Protein AF-A0A0C2GS08-F1 (afdb_monomer_lite)

Sequence (98 aa):
MMDAFKVNKILHPRYVLMLLFEARRLLKMQPTITRISTSLSNQITVCGDLHGKFDDLCIILYKNGYPSVDNPYIFNGDFVDRGGQSIEDFTFTHIHCK

Foldseek 3Di:
DLVCVVVVNDDDVVVLVVLVVVLVVVVVPDDPDDDDDCVQQVDEAEAEAQAQPSVVVVVCCVVQNFADSNYAYHYDDNPYHPYPRRSVSSSRCSVGHD

InterPro domains:
  IPR004843 Calcineurin-like, phosphoesterase domain [PF00149] (44-87)
  IPR006186 Serine/threonine-specific protein phosphatase/bis(5-nucleosyl)-tetraphosphatase [PR00114] (43-70)
  IPR006186 Serine/threonine-specific protein phosphatase/bis(5-nucleosyl)-tetraphosphatase [PR00114] (73-98)
  IPR029052 Metallo-dependent phosphatase-like [G3DSA:3.60.21.10] (1-95)
  IPR029052 Metallo-dependent phosphatase-like [SSF56300] (2-92)
  IPR051134 Protein Phosphatase PPP [PTHR456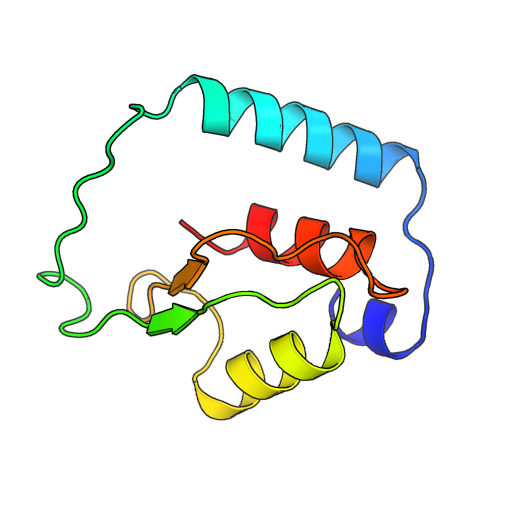68] (1-88)

Organism: NCBI:txid51022

Secondary structure (DSSP, 8-state):
-HHHHHTTPPPPHHHHHHHHHHHHHHHHTS-SS-----TTTS--EEE---TT-HHHHHHHHHHH---BTTB-EEE-S--SSSSTTHHHHHHHHHHH--

Radius of gyration: 13.84 Å; chains: 1; bounding box: 32×32×34 Å

Structure (mmCIF, N/CA/C/O backbone):
data_AF-A0A0C2GS08-F1
#
_entry.id   AF-A0A0C2GS08-F1
#
loop_
_atom_site.group_PDB
_atom_site.id
_atom_site.type_symbol
_atom_site.label_atom_id
_atom_site.label_alt_id
_atom_site.label_comp_id
_atom_site.label_asym_id
_atom_site.label_entity_id
_atom_site.label_seq_id
_atom_site.pdbx_PDB_ins_code
_atom_site.Cartn_x
_atom_site.Cartn_y
_atom_site.Cartn_z
_atom_site.occupancy
_atom_site.B_iso_or_equiv
_atom_site.auth_seq_id
_atom_site.auth_comp_id
_atom_site.auth_asym_id
_atom_site.auth_atom_id
_atom_site.pdbx_PDB_model_num
ATOM 1 N N . MET A 1 1 ? -5.598 -5.613 -12.813 1.00 71.44 1 MET A N 1
ATOM 2 C CA . MET A 1 1 ? -4.429 -4.776 -12.455 1.00 71.44 1 MET A CA 1
ATOM 3 C C . MET A 1 1 ? -3.331 -5.642 -11.849 1.00 71.44 1 MET A C 1
ATOM 5 O O . MET A 1 1 ? -2.263 -5.682 -12.436 1.00 71.44 1 MET A O 1
ATOM 9 N N . MET A 1 2 ? -3.618 -6.426 -10.800 1.00 77.56 2 MET A N 1
ATOM 10 C CA . MET A 1 2 ? -2.646 -7.363 -10.205 1.00 77.56 2 MET A CA 1
ATOM 11 C C . MET A 1 2 ? -2.036 -8.344 -11.208 1.00 77.56 2 MET A C 1
ATOM 13 O O . MET A 1 2 ? -0.819 -8.453 -11.287 1.00 77.56 2 MET A O 1
ATOM 17 N N . ASP A 1 3 ? -2.856 -8.984 -12.044 1.00 82.38 3 ASP A N 1
ATOM 18 C CA . ASP A 1 3 ? -2.341 -9.927 -13.050 1.00 82.38 3 ASP A CA 1
ATOM 19 C C . ASP A 1 3 ? -1.450 -9.249 -14.097 1.00 82.38 3 ASP A C 1
ATOM 21 O O . ASP A 1 3 ? -0.554 -9.878 -14.646 1.00 82.38 3 ASP A O 1
ATOM 25 N N . ALA A 1 4 ? -1.657 -7.951 -14.347 1.00 82.69 4 ALA A N 1
ATOM 26 C CA . ALA A 1 4 ? -0.814 -7.175 -15.247 1.00 82.69 4 ALA A CA 1
ATOM 27 C C . ALA A 1 4 ? 0.551 -6.862 -14.610 1.00 82.69 4 ALA A C 1
ATOM 29 O O . ALA A 1 4 ? 1.571 -6.945 -15.288 1.00 82.69 4 ALA A O 1
ATOM 30 N N . PHE A 1 5 ? 0.580 -6.557 -13.312 1.00 83.69 5 PHE A N 1
ATOM 31 C CA . PHE A 1 5 ? 1.819 -6.339 -12.563 1.00 83.69 5 PHE A CA 1
ATOM 32 C C . PHE A 1 5 ? 2.633 -7.623 -12.386 1.00 83.69 5 PHE A C 1
ATOM 34 O O . PHE A 1 5 ? 3.845 -7.593 -12.570 1.00 83.69 5 PHE A O 1
ATOM 41 N N . LYS A 1 6 ? 1.976 -8.773 -12.182 1.00 80.94 6 LYS A N 1
ATOM 42 C CA . LYS A 1 6 ? 2.643 -10.090 -12.146 1.00 80.94 6 LYS A CA 1
ATOM 43 C C . LYS A 1 6 ? 3.396 -10.434 -13.435 1.00 80.94 6 LYS A C 1
ATOM 45 O O . LYS A 1 6 ? 4.362 -11.186 -13.394 1.00 80.94 6 LYS A O 1
ATOM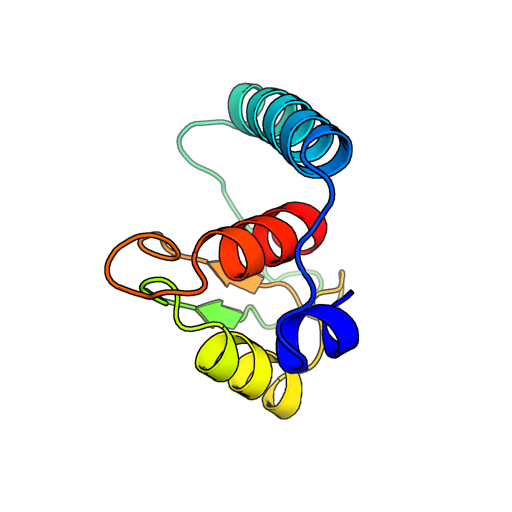 50 N N . VAL A 1 7 ? 2.969 -9.891 -14.577 1.00 85.94 7 VAL A N 1
ATOM 51 C CA . VAL A 1 7 ? 3.660 -10.051 -15.870 1.00 85.94 7 VAL A CA 1
ATOM 52 C C . VAL A 1 7 ? 4.510 -8.829 -16.247 1.00 85.94 7 VAL A C 1
ATOM 54 O O . VAL A 1 7 ? 4.830 -8.645 -17.419 1.00 85.94 7 VAL A O 1
ATOM 57 N N . ASN A 1 8 ? 4.876 -7.989 -15.270 1.00 80.06 8 ASN A N 1
ATOM 58 C CA . ASN A 1 8 ? 5.712 -6.791 -15.429 1.00 80.06 8 ASN A CA 1
ATOM 59 C C . ASN A 1 8 ? 5.182 -5.776 -16.459 1.00 80.06 8 ASN A C 1
ATOM 61 O O . ASN A 1 8 ? 5.945 -5.098 -17.154 1.00 80.06 8 ASN A O 1
ATOM 65 N N . LYS A 1 9 ? 3.856 -5.653 -16.584 1.00 86.44 9 LYS A N 1
ATOM 66 C CA . LYS A 1 9 ? 3.254 -4.639 -17.450 1.00 86.44 9 LYS A CA 1
ATOM 67 C C . LYS A 1 9 ? 3.350 -3.260 -16.799 1.00 86.44 9 LYS A C 1
ATOM 69 O O . LYS A 1 9 ? 2.761 -3.017 -15.750 1.00 86.44 9 LYS A O 1
ATOM 74 N N . ILE A 1 10 ? 4.000 -2.335 -17.499 1.00 84.94 10 ILE A N 1
ATOM 75 C CA . ILE A 1 10 ? 4.179 -0.952 -17.050 1.00 84.94 10 ILE A CA 1
ATOM 76 C C . ILE A 1 10 ? 2.865 -0.168 -17.177 1.00 84.94 10 ILE A C 1
ATOM 78 O O . ILE A 1 10 ? 2.196 -0.194 -18.218 1.00 84.94 10 ILE A O 1
ATOM 82 N N . LEU A 1 11 ? 2.501 0.563 -16.120 1.00 85.19 11 LEU A N 1
ATOM 83 C CA . LEU A 1 11 ? 1.369 1.486 -16.142 1.00 85.19 11 LEU A CA 1
ATOM 84 C C . LEU A 1 11 ? 1.716 2.750 -16.940 1.00 85.19 11 LEU A C 1
ATOM 86 O O . LEU A 1 11 ? 2.781 3.339 -16.770 1.00 85.19 11 LEU A O 1
ATOM 90 N N . HIS A 1 12 ? 0.793 3.224 -17.779 1.00 90.00 12 HIS A N 1
ATOM 91 C CA . HIS A 1 12 ? 1.010 4.473 -18.507 1.00 90.00 12 HIS A CA 1
ATOM 92 C C . HIS A 1 12 ? 1.156 5.657 -17.519 1.00 90.00 12 HIS A C 1
ATOM 94 O O . HIS A 1 12 ? 0.309 5.790 -16.626 1.00 90.00 12 HIS A O 1
ATOM 100 N N . PRO A 1 13 ? 2.135 6.571 -17.696 1.00 89.31 13 PRO A N 1
ATOM 101 C CA . PRO A 1 13 ? 2.439 7.636 -16.727 1.00 89.31 13 PRO A CA 1
ATOM 102 C C . PRO A 1 13 ? 1.245 8.515 -16.344 1.00 89.31 13 PRO A C 1
ATOM 104 O O . PRO A 1 13 ? 1.112 8.936 -15.199 1.00 89.31 13 PRO A O 1
ATOM 107 N N . ARG A 1 14 ? 0.324 8.749 -17.290 1.00 91.94 14 ARG A N 1
ATOM 108 C CA . ARG A 1 14 ? -0.940 9.464 -17.036 1.00 91.94 14 ARG A CA 1
ATOM 109 C C . ARG A 1 14 ? -1.744 8.853 -15.882 1.00 91.94 14 ARG A C 1
ATOM 111 O O . ARG A 1 14 ? -2.259 9.601 -15.059 1.00 91.94 14 ARG A O 1
ATOM 118 N N . TYR A 1 15 ? -1.859 7.526 -15.819 1.00 88.50 15 TYR A N 1
ATOM 119 C CA . TYR A 1 15 ? -2.621 6.855 -14.762 1.00 88.50 15 TYR A CA 1
ATOM 120 C C . TYR A 1 15 ? -1.897 6.930 -13.420 1.00 88.50 15 TYR A C 1
ATOM 122 O O . TYR A 1 15 ? -2.539 7.185 -12.407 1.00 88.50 15 TYR A O 1
ATOM 130 N N . VAL A 1 16 ? -0.567 6.801 -13.427 1.00 88.56 16 VAL A N 1
ATOM 131 C CA . VAL A 1 16 ? 0.260 6.972 -12.222 1.00 88.56 16 VAL A CA 1
ATOM 132 C C . VAL A 1 16 ? 0.081 8.379 -11.647 1.00 88.56 16 VAL A C 1
ATOM 134 O O . VAL A 1 16 ? -0.201 8.533 -10.463 1.00 88.56 16 VAL A O 1
ATOM 137 N N . LEU A 1 17 ? 0.149 9.412 -12.493 1.00 90.75 17 LEU A N 1
ATOM 138 C CA . LEU A 1 17 ? -0.089 10.800 -12.086 1.00 90.75 17 LEU A CA 1
ATOM 139 C C . LEU A 1 17 ? -1.487 10.994 -11.491 1.00 90.75 17 LEU A C 1
ATOM 141 O O . LEU A 1 17 ? -1.617 11.619 -10.441 1.00 90.75 17 LEU A O 1
ATOM 145 N N . MET A 1 18 ? -2.526 10.449 -12.129 1.00 90.56 18 MET A N 1
ATOM 146 C CA . MET A 1 18 ? -3.897 10.537 -11.615 1.00 90.56 18 MET A CA 1
ATOM 147 C C . MET A 1 18 ? -4.031 9.906 -10.224 1.00 90.56 18 MET A C 1
ATOM 149 O O . MET A 1 18 ? -4.609 10.528 -9.334 1.00 90.56 18 MET A O 1
ATOM 153 N N . LEU A 1 19 ? -3.454 8.718 -10.024 1.00 88.50 19 LEU A N 1
ATOM 154 C CA . LEU A 1 19 ? -3.449 8.034 -8.730 1.00 88.50 19 LEU A CA 1
ATOM 155 C C . LEU A 1 19 ? -2.697 8.839 -7.667 1.00 88.50 19 LEU A C 1
ATOM 157 O O . LEU A 1 19 ? -3.204 9.007 -6.566 1.00 88.50 19 LEU A O 1
ATOM 161 N N . LEU A 1 20 ? -1.535 9.405 -8.000 1.00 89.12 20 LEU A N 1
ATOM 162 C CA . LEU A 1 20 ? -0.761 10.241 -7.077 1.00 89.12 20 LEU A CA 1
ATOM 163 C C . LEU A 1 20 ? -1.519 11.507 -6.657 1.00 89.12 20 LEU A C 1
ATOM 165 O O . LEU A 1 20 ? -1.490 11.892 -5.485 1.00 89.12 20 LEU A O 1
ATOM 169 N N . PHE A 1 21 ? -2.199 12.169 -7.598 1.00 91.75 21 PHE A N 1
ATOM 170 C CA . PHE A 1 21 ? -3.001 13.351 -7.285 1.00 91.75 21 PHE A CA 1
ATOM 171 C C . PHE A 1 21 ? -4.146 13.019 -6.333 1.00 91.75 21 PHE A C 1
ATOM 173 O O . PHE A 1 21 ? -4.353 13.752 -5.359 1.00 91.75 21 PHE A O 1
ATOM 180 N N . GLU A 1 22 ? -4.847 11.919 -6.592 1.00 90.19 22 GLU A N 1
ATOM 181 C CA . GLU A 1 22 ? -5.963 11.478 -5.764 1.00 90.19 22 GLU A CA 1
ATOM 182 C C . GLU A 1 22 ? -5.496 11.003 -4.383 1.00 90.19 22 GLU A C 1
ATOM 184 O O . GLU A 1 22 ? -6.052 11.427 -3.367 1.00 90.19 22 GLU A O 1
ATOM 189 N N . ALA A 1 23 ? -4.391 10.258 -4.324 1.00 87.50 23 ALA A N 1
ATOM 190 C CA . ALA A 1 23 ? -3.755 9.846 -3.078 1.00 87.50 23 ALA A CA 1
ATOM 191 C C . ALA A 1 23 ? -3.403 11.022 -2.196 1.00 87.50 23 ALA A C 1
ATOM 193 O O . ALA A 1 23 ? -3.806 11.095 -1.033 1.00 87.50 23 ALA A O 1
ATOM 194 N N . ARG A 1 24 ? -2.710 12.000 -2.773 1.00 89.31 24 ARG A N 1
ATOM 195 C CA . ARG A 1 24 ? -2.334 13.214 -2.060 1.00 89.31 24 ARG A CA 1
ATOM 196 C C . ARG A 1 24 ? -3.560 13.975 -1.561 1.00 89.31 24 ARG A C 1
ATOM 198 O O . ARG A 1 24 ? -3.513 14.535 -0.469 1.00 89.31 24 ARG A O 1
ATOM 205 N N . ARG A 1 25 ? -4.640 14.027 -2.347 1.00 91.00 25 ARG A N 1
ATOM 206 C CA . ARG A 1 25 ? -5.889 14.695 -1.958 1.00 91.00 25 ARG A CA 1
ATOM 207 C C . ARG A 1 25 ? -6.539 13.996 -0.764 1.00 91.00 25 ARG A C 1
ATOM 209 O O . ARG A 1 25 ? -6.888 14.672 0.198 1.00 91.00 25 ARG A O 1
ATOM 216 N N . LEU A 1 26 ? -6.671 12.671 -0.810 1.00 87.81 26 LEU A N 1
ATOM 217 C CA . LEU A 1 26 ? -7.290 11.875 0.252 1.00 87.81 26 LEU A CA 1
ATOM 218 C C . LEU A 1 26 ? -6.472 11.904 1.546 1.00 87.81 26 LEU A C 1
ATOM 220 O O . LEU A 1 26 ? -7.036 12.178 2.604 1.00 87.81 26 LEU A O 1
ATOM 224 N N . LEU A 1 27 ? -5.155 11.702 1.455 1.00 85.94 27 LEU A N 1
ATOM 225 C CA . LEU A 1 27 ? -4.254 11.706 2.611 1.00 85.94 27 LEU A CA 1
ATOM 226 C C . LEU A 1 27 ? -4.210 13.071 3.306 1.00 85.94 27 LEU A C 1
ATOM 228 O O . LEU A 1 27 ? -4.222 13.128 4.529 1.00 85.94 27 LEU A O 1
ATOM 232 N N . LYS A 1 28 ? -4.247 14.180 2.552 1.00 89.75 28 LYS A N 1
ATOM 233 C CA . LYS A 1 28 ? -4.301 15.536 3.131 1.00 89.75 28 LYS A CA 1
ATOM 234 C C . LYS A 1 28 ? -5.548 15.807 3.971 1.00 89.75 28 LYS A C 1
ATOM 236 O O . LYS A 1 28 ? -5.512 16.692 4.817 1.00 89.75 28 LYS A O 1
ATOM 241 N N . MET A 1 29 ? -6.651 15.111 3.702 1.00 89.69 29 MET A N 1
ATOM 242 C CA . MET A 1 29 ? -7.896 15.270 4.458 1.00 89.69 29 MET A CA 1
ATOM 243 C C . MET A 1 29 ? -7.947 14.383 5.707 1.00 89.69 29 MET A C 1
ATOM 245 O O . MET A 1 29 ? -8.868 14.532 6.507 1.00 89.69 29 MET A O 1
ATOM 249 N N . GLN A 1 30 ? -7.015 13.440 5.865 1.00 85.38 30 GLN A N 1
ATOM 250 C CA . GLN A 1 30 ? -6.981 12.562 7.030 1.00 85.38 30 GLN A CA 1
ATOM 251 C C . GLN A 1 30 ? -6.294 13.249 8.219 1.00 85.38 30 GLN A C 1
ATOM 253 O O . GLN A 1 30 ? -5.356 14.028 8.031 1.00 85.38 30 GLN A O 1
ATOM 258 N N . PRO A 1 31 ? -6.736 12.965 9.456 1.00 90.12 31 PRO A N 1
ATOM 259 C CA . PRO A 1 31 ? -6.011 13.391 10.643 1.00 90.12 31 PRO A CA 1
ATOM 260 C C . PRO A 1 31 ? -4.668 12.658 10.742 1.00 90.12 31 PRO A C 1
ATOM 262 O O . PRO A 1 31 ? -4.535 11.516 10.309 1.00 90.12 31 PRO A O 1
ATOM 265 N N . THR A 1 32 ? -3.690 13.274 11.409 1.00 88.31 32 THR A N 1
ATOM 266 C CA . THR A 1 32 ? -2.392 12.638 11.697 1.00 88.31 32 THR A CA 1
ATOM 267 C C . THR A 1 32 ? -2.539 11.334 12.487 1.00 88.31 32 THR A C 1
ATOM 269 O O . THR A 1 32 ? -1.724 10.431 12.347 1.00 88.31 32 THR A O 1
ATOM 272 N N . ILE A 1 33 ? -3.584 11.226 13.317 1.00 88.31 33 ILE A N 1
ATOM 273 C CA . ILE A 1 33 ? -3.909 10.023 14.087 1.00 88.31 33 ILE A CA 1
ATOM 274 C C . ILE A 1 33 ? -5.297 9.548 13.668 1.00 88.31 33 ILE A C 1
ATOM 276 O O . ILE A 1 33 ? -6.296 10.221 13.932 1.00 88.31 33 ILE A O 1
ATOM 280 N N . THR A 1 34 ? -5.355 8.368 13.056 1.00 85.00 34 THR A N 1
ATOM 281 C CA . THR A 1 34 ? -6.612 7.713 12.681 1.00 85.00 34 THR A CA 1
ATOM 282 C C . THR A 1 34 ? -7.005 6.708 13.758 1.00 85.00 34 THR A C 1
ATOM 284 O O . THR A 1 34 ? -6.188 5.902 14.195 1.00 85.00 34 THR A O 1
ATOM 287 N N . ARG A 1 35 ? -8.263 6.759 14.212 1.00 85.88 35 ARG A N 1
ATOM 288 C CA . ARG A 1 35 ? -8.837 5.759 15.123 1.00 85.88 35 ARG A CA 1
ATOM 289 C C . ARG A 1 35 ? -9.674 4.782 14.312 1.00 85.88 35 ARG A C 1
ATOM 291 O O . ARG A 1 35 ? -10.573 5.211 13.595 1.00 85.88 35 ARG A O 1
ATOM 298 N N . ILE A 1 36 ? -9.387 3.494 14.447 1.00 83.25 36 ILE A N 1
ATOM 299 C CA . ILE A 1 36 ? -10.062 2.426 13.706 1.00 83.25 36 ILE A CA 1
ATOM 300 C C . ILE A 1 36 ? -10.831 1.560 14.708 1.00 83.25 36 ILE A C 1
ATOM 302 O O . ILE A 1 36 ? -10.343 1.299 15.807 1.00 83.25 36 ILE A O 1
ATOM 306 N N . SER A 1 37 ? -12.049 1.156 14.343 1.00 82.19 37 SER A N 1
ATOM 307 C CA . SER A 1 37 ? -12.903 0.275 15.145 1.00 82.19 37 SER A CA 1
ATOM 308 C C . SER A 1 37 ? -13.001 -1.094 14.483 1.00 82.19 37 SER A C 1
ATOM 310 O O . SER A 1 37 ? -13.254 -1.182 13.284 1.00 82.19 37 SER A O 1
ATOM 312 N N . THR A 1 38 ? -12.874 -2.161 15.268 1.00 82.00 38 THR A N 1
ATOM 313 C CA . THR A 1 38 ? -13.089 -3.551 14.829 1.00 82.00 38 THR A CA 1
ATOM 314 C C . THR A 1 38 ? -14.560 -3.966 14.865 1.00 82.00 38 THR A C 1
ATOM 316 O O . THR A 1 38 ? -14.877 -5.113 14.572 1.00 82.00 38 THR A O 1
ATOM 319 N N . SER A 1 39 ? -15.478 -3.055 15.202 1.00 79.81 39 SER A N 1
ATOM 320 C CA . SER A 1 39 ? -16.902 -3.365 15.399 1.00 79.81 39 SER A CA 1
ATOM 321 C C . SER A 1 39 ? -17.616 -3.921 14.162 1.00 79.81 39 SER A C 1
ATOM 323 O O . SER A 1 39 ? -18.666 -4.533 14.307 1.00 79.81 39 SER A O 1
ATOM 325 N N . LEU A 1 40 ? -17.086 -3.670 12.959 1.00 75.94 40 LEU A N 1
ATOM 326 C CA . LEU A 1 40 ? -17.675 -4.126 11.695 1.00 75.94 40 LEU A CA 1
ATOM 327 C C . LEU A 1 40 ? -17.142 -5.497 11.259 1.00 75.94 40 LEU A C 1
ATOM 329 O O . LEU A 1 40 ? -17.930 -6.360 10.895 1.00 75.94 40 LEU A O 1
ATOM 333 N N . SER A 1 41 ? -15.828 -5.716 11.320 1.00 79.62 41 SER A N 1
ATOM 334 C CA . SER A 1 41 ? -15.181 -6.915 10.769 1.00 79.62 41 SER A CA 1
ATOM 335 C C . SER A 1 41 ? -14.718 -7.925 11.825 1.00 79.62 41 SER A C 1
ATOM 337 O O . SER A 1 41 ? -14.223 -8.985 11.458 1.00 79.62 41 SER A O 1
ATOM 339 N N . ASN A 1 42 ? -14.818 -7.621 13.128 1.00 85.06 42 ASN A N 1
ATOM 340 C CA . ASN A 1 42 ? -14.247 -8.373 14.266 1.00 85.06 42 ASN A CA 1
ATOM 341 C C . ASN A 1 42 ? -12.721 -8.618 14.218 1.00 85.06 42 ASN A C 1
ATOM 343 O O . ASN A 1 42 ? -12.130 -8.987 15.230 1.00 85.06 42 ASN A O 1
ATOM 347 N N . GLN A 1 43 ? -12.072 -8.381 13.078 1.00 88.75 43 GLN A N 1
ATOM 348 C CA . GLN A 1 43 ? -10.644 -8.547 12.835 1.00 88.75 43 GLN A CA 1
ATOM 349 C C . GLN A 1 43 ? -10.126 -7.460 11.887 1.00 88.75 43 GLN A C 1
ATOM 351 O O . GLN A 1 43 ? -10.858 -6.966 11.031 1.00 88.75 43 GLN A O 1
ATOM 356 N N . ILE A 1 44 ? -8.853 -7.099 12.024 1.00 90.25 44 ILE A N 1
ATOM 357 C CA . ILE A 1 44 ? -8.140 -6.211 11.099 1.00 90.25 44 ILE A CA 1
ATOM 358 C C . ILE A 1 44 ? -6.795 -6.852 10.790 1.00 90.25 44 ILE A C 1
ATOM 360 O O . ILE A 1 44 ? -6.118 -7.340 11.697 1.00 90.25 44 ILE A O 1
ATOM 364 N N . THR A 1 45 ? -6.397 -6.817 9.523 1.00 91.44 45 THR A N 1
ATOM 365 C CA . THR A 1 45 ? -5.080 -7.298 9.105 1.00 91.44 45 THR A CA 1
ATOM 366 C C . THR A 1 45 ? -4.091 -6.149 9.121 1.00 91.44 45 THR A C 1
ATOM 368 O O . THR A 1 45 ? -4.308 -5.139 8.460 1.00 91.44 45 THR A O 1
ATOM 371 N N . VAL A 1 46 ? -2.997 -6.292 9.866 1.00 90.38 46 VAL A N 1
ATOM 372 C CA . VAL A 1 46 ? -1.927 -5.290 9.896 1.00 90.38 46 VAL A CA 1
ATOM 373 C C . VAL A 1 46 ? -0.720 -5.836 9.146 1.00 90.38 46 VAL A C 1
ATOM 375 O O . VAL A 1 46 ? -0.133 -6.841 9.544 1.00 90.38 46 VAL A O 1
ATOM 378 N N . CYS A 1 47 ? -0.358 -5.172 8.056 1.00 90.12 47 CYS A N 1
ATOM 379 C CA . CYS A 1 47 ? 0.825 -5.452 7.259 1.00 90.12 47 CYS A CA 1
ATOM 380 C C . CYS A 1 47 ? 1.935 -4.473 7.650 1.00 90.12 47 CYS A C 1
ATOM 382 O O . CYS A 1 47 ? 1.708 -3.265 7.704 1.00 90.12 47 CYS A O 1
ATOM 384 N N . GLY A 1 48 ? 3.126 -4.996 7.937 1.00 87.50 48 GLY A N 1
ATOM 385 C CA . GLY A 1 48 ? 4.333 -4.184 8.092 1.00 87.50 48 GLY A CA 1
ATOM 386 C C . GLY A 1 48 ? 4.951 -3.833 6.739 1.00 87.50 48 GLY A C 1
ATOM 387 O O . GLY A 1 48 ? 4.273 -3.857 5.711 1.00 87.50 48 GLY A O 1
ATOM 388 N N . ASP A 1 49 ? 6.246 -3.548 6.754 1.00 87.00 49 ASP A N 1
ATOM 389 C CA . ASP A 1 49 ? 6.993 -3.126 5.578 1.00 87.00 49 ASP A CA 1
ATOM 390 C C . ASP A 1 49 ? 6.942 -4.147 4.429 1.00 87.00 49 ASP A C 1
ATOM 392 O O . ASP A 1 49 ? 7.131 -5.351 4.633 1.00 87.00 49 ASP A O 1
ATOM 396 N N . LEU A 1 50 ? 6.779 -3.645 3.202 1.00 84.12 50 LEU A N 1
ATOM 397 C CA . LEU A 1 50 ? 6.869 -4.452 1.977 1.00 84.12 50 LEU A CA 1
ATOM 398 C C . LEU A 1 50 ? 8.180 -4.207 1.222 1.00 84.12 50 LEU A C 1
ATOM 400 O O . LEU A 1 50 ? 8.688 -5.124 0.580 1.00 84.12 50 LEU A O 1
ATOM 404 N N . HIS A 1 51 ? 8.759 -3.003 1.319 1.00 84.94 51 HIS A N 1
ATOM 405 C CA . HIS A 1 51 ? 9.998 -2.616 0.628 1.00 84.94 51 HIS A CA 1
ATOM 406 C C . HIS A 1 51 ? 9.962 -2.899 -0.887 1.00 84.94 51 HIS A C 1
ATOM 408 O O . HIS A 1 51 ? 10.909 -3.466 -1.437 1.00 84.94 51 HIS A O 1
ATOM 414 N N . GLY A 1 52 ? 8.863 -2.556 -1.571 1.00 78.62 52 GLY A N 1
ATOM 415 C CA . GLY A 1 52 ? 8.740 -2.698 -3.027 1.00 78.62 52 GLY A CA 1
ATOM 416 C C . GLY A 1 52 ? 8.747 -4.146 -3.538 1.00 78.62 52 GLY A C 1
ATOM 417 O O . GLY A 1 52 ? 9.211 -4.386 -4.661 1.00 78.62 52 GLY A O 1
ATOM 418 N N . LYS A 1 53 ? 8.323 -5.105 -2.703 1.00 84.31 53 LYS A N 1
ATOM 419 C CA . LYS A 1 53 ? 8.205 -6.536 -3.018 1.00 84.31 53 LYS A CA 1
ATOM 420 C C . LYS A 1 53 ? 6.748 -6.907 -3.284 1.00 84.31 53 LYS A C 1
ATOM 422 O O . LYS A 1 53 ? 6.052 -7.469 -2.436 1.00 84.31 53 LYS A O 1
ATOM 427 N N . PHE A 1 54 ? 6.317 -6.675 -4.515 1.00 84.94 54 PHE A N 1
ATOM 428 C CA . PHE A 1 54 ? 4.937 -6.915 -4.931 1.00 84.94 54 PHE A CA 1
ATOM 429 C C . PHE A 1 54 ? 4.489 -8.382 -4.830 1.00 84.94 54 PHE A C 1
ATOM 431 O O . PHE A 1 54 ? 3.310 -8.668 -4.598 1.00 84.94 54 PHE A O 1
ATOM 438 N N . ASP A 1 55 ? 5.418 -9.332 -4.937 1.00 86.88 55 ASP A N 1
ATOM 439 C CA . ASP A 1 55 ? 5.117 -10.750 -4.725 1.00 86.88 55 ASP A CA 1
ATOM 440 C C . ASP A 1 55 ? 4.685 -11.048 -3.279 1.00 86.88 55 ASP A C 1
ATOM 442 O O . ASP A 1 55 ? 3.748 -11.824 -3.066 1.00 86.88 55 ASP A O 1
ATOM 446 N N . ASP A 1 56 ? 5.291 -10.387 -2.285 1.00 88.44 56 ASP A N 1
ATOM 447 C CA . ASP A 1 56 ? 4.923 -10.549 -0.873 1.00 88.44 56 ASP A CA 1
ATOM 448 C C . ASP A 1 56 ? 3.502 -10.020 -0.631 1.00 88.44 56 ASP A C 1
ATOM 450 O O . ASP A 1 56 ? 2.676 -10.696 -0.007 1.00 88.44 56 ASP A O 1
ATOM 454 N N . LEU A 1 57 ? 3.169 -8.864 -1.217 1.00 88.00 57 LEU A N 1
ATOM 455 C CA . LEU A 1 57 ? 1.809 -8.324 -1.217 1.00 88.00 57 LEU A CA 1
ATOM 456 C C . LEU A 1 57 ? 0.814 -9.300 -1.864 1.00 88.00 57 LEU A C 1
ATOM 458 O O . LEU A 1 57 ? -0.255 -9.563 -1.307 1.00 88.00 57 LEU A O 1
ATOM 462 N N . CYS A 1 58 ? 1.165 -9.896 -3.007 1.00 89.19 58 CYS A N 1
ATOM 463 C CA . CYS A 1 58 ? 0.327 -10.901 -3.663 1.00 89.19 58 CYS A CA 1
ATOM 464 C C . CYS A 1 58 ? 0.073 -12.126 -2.772 1.00 89.19 58 CYS A C 1
ATOM 466 O O . CYS A 1 58 ? -1.047 -12.642 -2.751 1.00 89.19 58 CYS A O 1
ATOM 468 N N . ILE A 1 59 ? 1.085 -12.589 -2.035 1.00 91.00 59 ILE A N 1
ATOM 469 C CA . ILE A 1 59 ? 0.966 -13.729 -1.117 1.00 91.00 59 ILE A CA 1
ATOM 470 C C . ILE A 1 59 ? 0.050 -13.392 0.062 1.00 91.00 59 ILE A C 1
ATOM 472 O O . ILE A 1 59 ? -0.793 -14.218 0.423 1.00 91.00 59 ILE A O 1
ATOM 476 N N . ILE A 1 60 ? 0.187 -12.198 0.647 1.00 91.62 60 ILE A N 1
ATOM 477 C CA . ILE A 1 60 ? -0.676 -11.732 1.743 1.00 91.62 60 ILE A CA 1
ATOM 478 C C . ILE A 1 60 ? -2.142 -11.772 1.300 1.00 91.62 60 ILE A C 1
ATOM 480 O O . ILE A 1 60 ? -2.973 -12.399 1.957 1.00 91.62 60 ILE A O 1
ATOM 484 N N . LEU A 1 61 ? -2.442 -11.185 0.141 1.00 91.31 61 LEU A N 1
ATOM 485 C CA . LEU A 1 61 ? -3.798 -11.125 -0.406 1.00 91.31 61 LEU A CA 1
ATOM 486 C C . LEU A 1 61 ? -4.346 -12.502 -0.781 1.00 91.31 61 LEU A C 1
ATOM 488 O O . LEU A 1 61 ? -5.526 -12.777 -0.575 1.00 91.31 61 LEU A O 1
ATOM 492 N N . TYR A 1 62 ? -3.499 -13.385 -1.312 1.00 91.50 62 TYR A N 1
ATOM 493 C CA . TYR A 1 62 ? -3.891 -14.757 -1.623 1.00 91.50 62 TYR A CA 1
ATOM 494 C C . TYR A 1 62 ? -4.284 -15.536 -0.361 1.00 91.50 62 TYR A C 1
ATOM 496 O O . TYR A 1 62 ? -5.270 -16.271 -0.374 1.00 91.50 62 TYR A O 1
ATOM 504 N N . LYS A 1 63 ? -3.533 -15.370 0.734 1.00 92.69 63 LYS A N 1
ATOM 505 C CA . LYS A 1 63 ? -3.790 -16.079 1.995 1.00 92.69 63 LYS A CA 1
ATOM 506 C C . LYS A 1 63 ? -4.966 -15.506 2.776 1.00 92.69 63 LYS A C 1
ATOM 508 O O . LYS A 1 63 ? -5.668 -16.260 3.441 1.00 92.69 63 LYS A O 1
ATOM 513 N N . ASN A 1 64 ? -5.142 -14.191 2.726 1.00 92.19 64 ASN A N 1
ATOM 514 C CA . ASN A 1 64 ? -5.979 -13.470 3.677 1.00 92.19 64 ASN A CA 1
ATOM 515 C C . ASN A 1 64 ? -7.141 -12.711 3.007 1.00 92.19 64 ASN A C 1
ATOM 517 O O . ASN A 1 64 ? -7.910 -12.016 3.664 1.00 92.19 64 ASN A O 1
ATOM 521 N N . GLY A 1 65 ? -7.304 -12.873 1.691 1.00 91.75 65 GLY A N 1
ATOM 522 C CA . GLY A 1 65 ? -8.369 -12.263 0.901 1.00 91.75 65 GLY A CA 1
ATOM 523 C C . GLY A 1 65 ? -8.103 -10.798 0.553 1.00 91.75 65 GLY A C 1
ATOM 524 O O . GLY A 1 65 ? -7.255 -10.132 1.144 1.00 91.75 65 GLY A O 1
ATOM 525 N N . TYR A 1 66 ? -8.848 -10.276 -0.421 1.00 90.62 66 TYR A N 1
ATOM 526 C CA . TYR A 1 66 ? -8.738 -8.873 -0.822 1.00 90.62 66 TYR A CA 1
ATOM 527 C C . TYR A 1 66 ? -9.318 -7.924 0.240 1.00 90.62 66 TYR A C 1
ATOM 529 O O . TYR A 1 66 ? -10.231 -8.327 0.970 1.00 90.62 66 TYR A O 1
ATOM 537 N N . PRO A 1 67 ? -8.834 -6.667 0.306 1.00 89.81 67 PRO A N 1
ATOM 538 C CA . PRO A 1 67 ? -9.407 -5.653 1.177 1.00 89.81 67 PRO A CA 1
ATOM 539 C C . PRO A 1 67 ? -10.886 -5.405 0.864 1.00 89.81 67 PRO A C 1
ATOM 541 O O . PRO A 1 67 ? -11.269 -5.214 -0.295 1.00 89.81 67 PRO A O 1
ATOM 544 N N . SER A 1 68 ? -11.716 -5.390 1.902 1.00 88.94 68 SER A N 1
ATOM 545 C CA . SER A 1 68 ? -13.140 -5.045 1.836 1.00 88.94 68 SER A CA 1
ATOM 546 C C . SER A 1 68 ? -13.599 -4.444 3.169 1.00 88.94 68 SER A C 1
ATOM 548 O O . SER A 1 68 ? -12.823 -4.363 4.119 1.00 88.94 68 SER A O 1
ATOM 550 N N . VAL A 1 69 ? -14.868 -4.032 3.260 1.00 84.88 69 VAL A N 1
ATOM 551 C CA . VAL A 1 69 ? -15.464 -3.566 4.527 1.00 84.88 69 VAL A CA 1
ATOM 552 C C . VAL A 1 69 ? -15.391 -4.652 5.610 1.00 84.88 69 VAL A C 1
ATOM 554 O O . VAL A 1 69 ? -15.088 -4.346 6.760 1.00 84.88 69 VAL A O 1
ATOM 557 N N . ASP A 1 70 ? -15.599 -5.914 5.229 1.00 88.88 70 ASP A N 1
ATOM 558 C CA . ASP A 1 70 ? -15.554 -7.069 6.135 1.00 88.88 70 ASP A CA 1
ATOM 559 C C . ASP A 1 70 ? -14.130 -7.626 6.336 1.00 88.88 70 ASP A C 1
ATOM 561 O O . ASP A 1 70 ? -13.910 -8.476 7.197 1.00 88.88 70 ASP A O 1
ATOM 565 N N . ASN A 1 71 ? -13.153 -7.149 5.556 1.00 89.75 71 ASN A N 1
ATOM 566 C CA . ASN A 1 71 ? -11.751 -7.562 5.618 1.00 89.75 71 ASN A CA 1
ATOM 567 C C . ASN A 1 71 ? -10.802 -6.350 5.518 1.00 89.75 71 ASN A C 1
ATOM 569 O O . ASN A 1 71 ? -10.161 -6.147 4.481 1.00 89.75 71 ASN A O 1
ATOM 573 N N . PRO A 1 72 ? -10.744 -5.498 6.557 1.00 89.75 72 PRO A N 1
ATOM 574 C CA . PRO A 1 72 ? -9.934 -4.286 6.544 1.00 89.75 72 PRO A CA 1
ATOM 575 C C . PRO A 1 72 ? -8.435 -4.574 6.705 1.00 89.75 72 PRO A C 1
ATOM 577 O O . PRO A 1 72 ? -8.026 -5.487 7.433 1.00 89.75 72 PRO A O 1
ATOM 580 N N . TYR A 1 73 ? -7.621 -3.732 6.065 1.00 90.62 73 TYR A N 1
ATOM 581 C CA . TYR A 1 73 ? -6.162 -3.804 6.084 1.00 90.62 73 TYR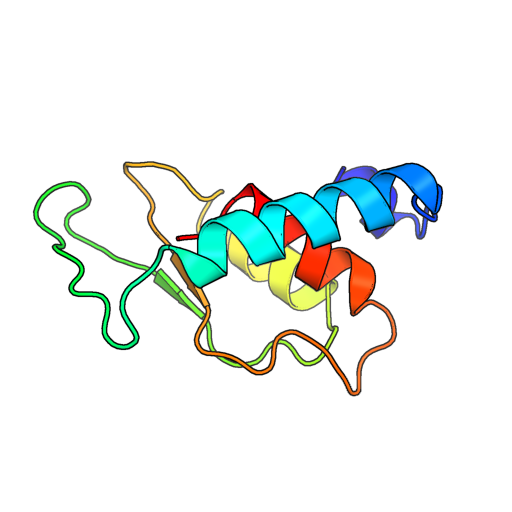 A CA 1
ATOM 582 C C . TYR A 1 73 ? -5.529 -2.477 6.488 1.00 90.62 73 TYR A C 1
ATOM 584 O O . TYR A 1 73 ? -5.797 -1.453 5.867 1.00 90.62 73 TYR A O 1
ATOM 592 N N . ILE A 1 74 ? -4.581 -2.534 7.419 1.00 89.31 74 ILE A N 1
ATOM 593 C CA . ILE A 1 74 ? -3.685 -1.429 7.761 1.00 89.31 74 ILE A CA 1
ATOM 594 C C . ILE A 1 74 ? -2.292 -1.767 7.234 1.00 89.31 74 ILE A C 1
ATOM 596 O O . ILE A 1 74 ? -1.730 -2.792 7.608 1.00 89.31 74 ILE A O 1
ATOM 600 N N . PHE A 1 75 ? -1.713 -0.893 6.414 1.00 87.38 75 PHE A N 1
ATOM 601 C CA . PHE A 1 75 ? -0.316 -0.991 5.980 1.00 87.38 75 PHE A CA 1
ATOM 602 C C . PHE A 1 75 ? 0.518 0.026 6.762 1.00 87.38 75 PHE A C 1
ATOM 604 O O . PHE A 1 75 ? 0.331 1.235 6.618 1.00 87.38 75 PHE A O 1
ATOM 611 N N . ASN A 1 76 ? 1.414 -0.453 7.622 1.00 85.06 76 ASN A N 1
ATOM 612 C CA . ASN A 1 76 ? 2.122 0.355 8.614 1.00 85.06 76 ASN A CA 1
ATOM 613 C C . ASN A 1 76 ? 3.474 0.897 8.106 1.00 85.06 76 ASN A C 1
ATOM 615 O O . ASN A 1 76 ? 4.500 0.723 8.756 1.00 85.06 76 ASN A O 1
ATOM 619 N N . GLY A 1 77 ? 3.456 1.585 6.964 1.00 76.38 77 GLY A N 1
ATOM 620 C CA . GLY A 1 77 ? 4.637 2.238 6.381 1.00 76.38 77 GLY A CA 1
ATOM 621 C C . GLY A 1 77 ? 5.547 1.320 5.553 1.00 76.38 77 GLY A C 1
ATOM 622 O O . GLY A 1 77 ? 5.235 0.153 5.335 1.00 76.38 77 GLY A O 1
ATOM 623 N N . ASP A 1 78 ? 6.636 1.898 5.032 1.00 76.50 78 ASP A N 1
ATOM 624 C CA . ASP A 1 78 ? 7.731 1.229 4.304 1.00 76.50 78 ASP A CA 1
ATOM 625 C C . ASP A 1 78 ? 7.289 0.203 3.240 1.00 76.50 78 ASP A C 1
ATOM 627 O O . ASP A 1 78 ? 7.851 -0.879 3.068 1.00 76.50 78 ASP A O 1
ATOM 631 N N . PHE A 1 79 ? 6.249 0.549 2.481 1.00 74.81 79 PHE A N 1
ATOM 632 C CA . PHE A 1 79 ? 5.781 -0.250 1.343 1.00 74.81 79 PHE A CA 1
ATOM 633 C C . PHE A 1 79 ? 6.546 0.037 0.045 1.00 74.81 79 PHE A C 1
ATOM 635 O O . PHE A 1 79 ? 6.509 -0.765 -0.882 1.00 74.81 79 PHE A O 1
ATOM 642 N N . VAL A 1 80 ? 7.250 1.165 -0.019 1.00 69.69 80 VAL A N 1
ATOM 643 C CA . VAL A 1 80 ? 8.076 1.585 -1.158 1.00 69.69 80 VAL A CA 1
ATOM 644 C C . VAL A 1 80 ? 9.546 1.654 -0.746 1.00 69.69 80 VAL A C 1
ATOM 646 O O . VAL A 1 80 ? 9.855 1.586 0.439 1.00 69.69 80 VAL A O 1
ATOM 649 N N . ASP A 1 81 ? 10.424 1.815 -1.735 1.00 61.47 81 ASP A N 1
ATOM 650 C CA . ASP A 1 81 ? 11.886 1.794 -1.629 1.00 61.47 81 ASP A CA 1
ATOM 651 C C . ASP A 1 81 ? 12.492 0.390 -1.471 1.00 61.47 81 ASP A C 1
ATOM 653 O O . ASP A 1 81 ? 11.850 -0.568 -1.051 1.00 61.47 81 ASP A O 1
ATOM 657 N N . ARG A 1 82 ? 13.771 0.270 -1.860 1.00 65.75 82 ARG A N 1
ATOM 658 C CA . ARG A 1 82 ? 14.621 -0.944 -1.852 1.00 65.75 82 ARG A CA 1
ATOM 659 C C . ARG A 1 82 ? 14.240 -2.055 -2.842 1.00 65.75 82 ARG A C 1
ATOM 661 O O . ARG A 1 82 ? 15.143 -2.736 -3.326 1.00 65.75 82 ARG A O 1
ATOM 668 N N . GLY A 1 83 ? 12.962 -2.224 -3.169 1.00 65.25 83 GLY A N 1
ATOM 669 C CA . GLY A 1 83 ? 12.467 -3.202 -4.145 1.00 65.25 83 GLY A CA 1
ATOM 670 C C . GLY A 1 83 ? 12.172 -2.612 -5.527 1.00 65.25 83 GLY A C 1
ATOM 671 O O . GLY A 1 83 ? 11.875 -1.425 -5.678 1.00 65.25 83 GLY A O 1
ATOM 672 N N . GLY A 1 84 ? 12.237 -3.463 -6.556 1.00 76.69 84 GLY A N 1
ATOM 673 C CA . GLY A 1 84 ? 12.059 -3.072 -7.960 1.00 76.69 84 GLY A CA 1
ATOM 674 C C . GLY A 1 84 ? 10.615 -2.784 -8.386 1.00 76.69 84 GLY A C 1
ATOM 675 O O . GLY A 1 84 ? 10.421 -2.282 -9.488 1.00 76.69 84 GLY A O 1
ATOM 676 N N . GLN A 1 85 ? 9.621 -3.080 -7.537 1.00 77.75 85 GLN A N 1
ATOM 677 C CA . GLN A 1 85 ? 8.186 -3.002 -7.860 1.00 77.75 85 GLN A CA 1
ATOM 678 C C . GLN A 1 85 ? 7.426 -2.024 -6.942 1.00 77.75 85 GLN A C 1
ATOM 680 O O . GLN A 1 85 ? 6.269 -2.222 -6.570 1.00 77.75 85 GLN A O 1
ATOM 685 N N . SER A 1 86 ? 8.096 -0.934 -6.554 1.00 79.25 86 SER A N 1
ATOM 686 C CA . SER A 1 86 ? 7.539 0.079 -5.643 1.00 79.25 86 SER A CA 1
ATOM 687 C C . SER A 1 86 ? 6.302 0.799 -6.210 1.00 79.25 86 SER A C 1
ATOM 689 O O . SER A 1 86 ? 5.436 1.235 -5.451 1.00 79.25 86 SER A O 1
ATOM 691 N N . ILE A 1 87 ? 6.194 0.948 -7.537 1.00 80.94 87 ILE A N 1
ATOM 692 C CA . ILE A 1 87 ? 5.047 1.629 -8.168 1.00 80.94 87 ILE A CA 1
ATOM 693 C C . ILE A 1 87 ? 3.800 0.742 -8.101 1.00 80.94 87 ILE A C 1
ATOM 695 O O . ILE A 1 87 ? 2.690 1.240 -7.888 1.00 80.94 87 ILE A O 1
ATOM 699 N N . GLU A 1 88 ? 3.979 -0.560 -8.278 1.00 80.50 88 GLU A N 1
ATOM 700 C CA . GLU A 1 88 ? 2.947 -1.586 -8.222 1.00 80.50 88 GLU A CA 1
ATOM 701 C C . GLU A 1 88 ? 2.365 -1.688 -6.807 1.00 80.50 88 GLU A C 1
ATOM 703 O O . GLU A 1 88 ? 1.141 -1.608 -6.644 1.00 80.50 88 GLU A O 1
ATOM 708 N N . ASP A 1 89 ? 3.237 -1.739 -5.793 1.00 75.88 89 ASP A N 1
ATOM 709 C CA . ASP A 1 89 ? 2.856 -1.732 -4.374 1.00 75.88 89 ASP A CA 1
ATOM 710 C C . ASP A 1 89 ? 2.090 -0.462 -3.991 1.00 75.88 89 ASP A C 1
ATOM 712 O O . ASP A 1 89 ? 1.001 -0.535 -3.408 1.00 75.88 89 ASP A O 1
ATOM 716 N N . PHE A 1 90 ? 2.602 0.714 -4.371 1.00 80.19 90 PHE A N 1
ATOM 717 C CA . PHE A 1 90 ? 1.929 1.989 -4.111 1.00 80.19 90 PHE A CA 1
ATOM 718 C C . PHE A 1 90 ? 0.551 2.057 -4.781 1.00 80.19 90 PHE A C 1
ATOM 720 O O . PHE A 1 90 ? -0.436 2.476 -4.174 1.00 80.19 90 PHE A O 1
ATOM 727 N N . THR A 1 91 ? 0.472 1.633 -6.044 1.00 78.94 91 THR A N 1
ATOM 728 C CA . THR A 1 91 ? -0.772 1.678 -6.817 1.00 78.94 91 THR A CA 1
ATOM 729 C C . THR A 1 91 ? -1.847 0.810 -6.171 1.00 78.94 91 THR A C 1
ATOM 731 O O . THR A 1 91 ? -2.994 1.240 -6.067 1.00 78.94 91 THR A O 1
ATOM 734 N N . PHE A 1 92 ? -1.498 -0.394 -5.714 1.00 75.69 92 PHE A N 1
ATOM 735 C CA . PHE A 1 92 ? -2.474 -1.285 -5.098 1.00 75.69 92 PHE A CA 1
ATOM 736 C C . PHE A 1 92 ? -2.913 -0.811 -3.708 1.00 75.69 92 PHE A C 1
ATOM 738 O O . PHE A 1 92 ? -4.113 -0.692 -3.450 1.00 75.69 92 PHE A O 1
ATOM 745 N N . THR A 1 93 ? -1.950 -0.522 -2.829 1.00 67.25 93 THR A N 1
ATOM 746 C CA . THR A 1 93 ? -2.222 -0.097 -1.445 1.00 67.25 93 THR A CA 1
ATOM 747 C C . THR A 1 93 ? -3.073 1.168 -1.402 1.00 67.25 93 THR A C 1
ATOM 749 O O . THR A 1 93 ? -3.997 1.259 -0.597 1.00 67.25 93 THR A O 1
ATOM 752 N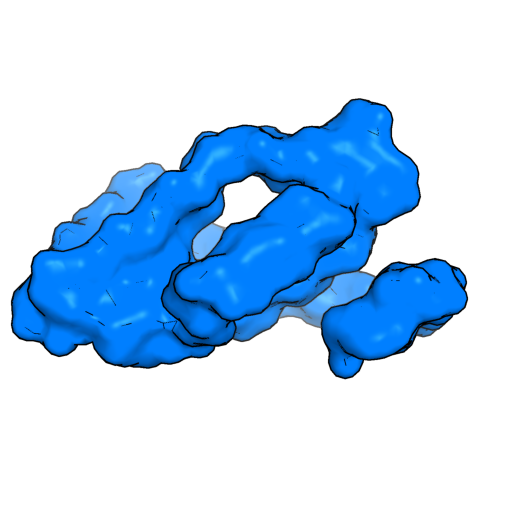 N . HIS A 1 94 ? -2.851 2.109 -2.322 1.00 69.69 94 HIS A N 1
ATOM 753 C CA . HIS A 1 94 ? -3.641 3.332 -2.381 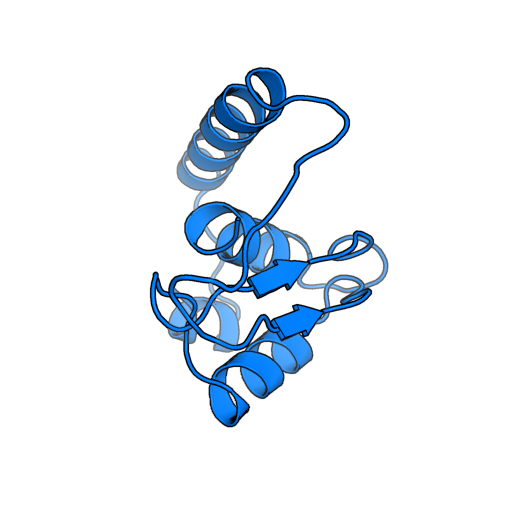1.00 69.69 94 HIS A CA 1
ATOM 754 C C . HIS A 1 94 ? -5.104 3.113 -2.817 1.00 69.69 94 HIS A C 1
ATOM 756 O O . HIS A 1 94 ? -6.005 3.777 -2.303 1.00 69.69 94 HIS A O 1
ATOM 762 N N . ILE A 1 95 ? -5.358 2.205 -3.764 1.00 59.69 95 ILE A N 1
ATOM 763 C CA . ILE A 1 95 ? -6.712 1.976 -4.299 1.00 59.69 95 ILE A CA 1
ATOM 764 C C . ILE A 1 95 ? -7.575 1.183 -3.309 1.00 59.69 95 ILE A C 1
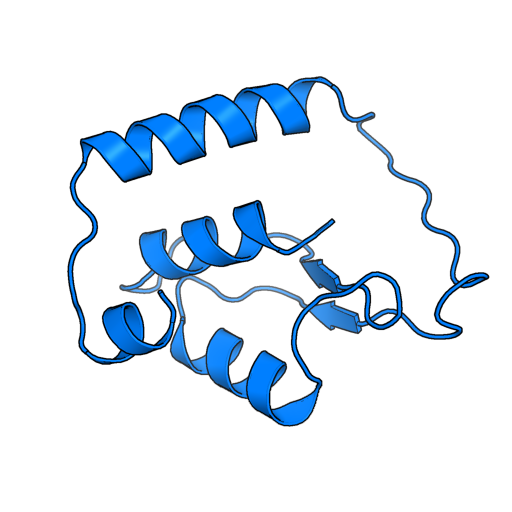ATOM 766 O O . ILE A 1 95 ? -8.792 1.375 -3.268 1.00 59.69 95 ILE A O 1
ATOM 770 N N . HIS A 1 96 ? -6.966 0.289 -2.527 1.00 54.69 96 HIS A N 1
ATOM 771 C CA . HIS A 1 96 ? -7.704 -0.752 -1.814 1.00 54.69 96 HIS A CA 1
ATOM 772 C C . HIS A 1 96 ? -7.622 -0.684 -0.287 1.00 54.69 96 HIS A C 1
ATOM 774 O O . HIS A 1 96 ? -8.428 -1.344 0.365 1.00 54.69 96 HIS A O 1
ATOM 780 N N . CYS A 1 97 ? -6.713 0.102 0.295 1.00 54.28 97 CYS A N 1
ATOM 781 C CA . CYS A 1 97 ? -6.446 0.034 1.732 1.00 54.28 97 CYS A CA 1
ATOM 782 C C . CYS A 1 97 ? -6.705 1.373 2.435 1.00 54.28 97 CYS A C 1
ATOM 784 O O . CYS A 1 97 ? -6.275 2.436 1.980 1.00 54.28 97 CYS A O 1
ATOM 786 N N . LYS A 1 98 ? -7.413 1.291 3.563 1.00 52.03 98 LYS A N 1
ATOM 787 C CA . LYS A 1 98 ? -7.563 2.327 4.585 1.00 52.03 98 LYS A CA 1
ATOM 788 C C . LYS A 1 98 ? -7.322 1.695 5.943 1.00 52.03 98 LYS A C 1
ATOM 790 O O . LYS A 1 98 ? -7.979 0.662 6.196 1.00 52.03 98 LYS A O 1
#

pLDDT: mean 83.34, std 8.88, range [52.03, 92.69]